Protein AF-A0A6B2XMB5-F1 (afdb_monomer_lite)

Structure (mmCIF, N/CA/C/O backbone):
data_AF-A0A6B2XMB5-F1
#
_entry.id   AF-A0A6B2XMB5-F1
#
loop_
_atom_site.group_PDB
_atom_site.id
_atom_site.type_symbol
_atom_site.label_atom_id
_atom_site.label_alt_id
_atom_site.label_comp_id
_atom_site.label_asym_id
_atom_site.label_entity_id
_atom_site.label_seq_id
_atom_site.pdbx_PDB_ins_code
_atom_site.Cartn_x
_atom_site.Cartn_y
_atom_site.Cartn_z
_atom_site.occupancy
_atom_site.B_iso_or_equiv
_atom_site.auth_seq_id
_atom_site.auth_comp_id
_atom_site.auth_asym_id
_atom_site.auth_atom_id
_atom_site.pdbx_PDB_model_num
ATOM 1 N N . PRO A 1 1 ? 11.583 5.722 14.237 1.00 88.06 1 PRO A N 1
ATOM 2 C CA . PRO A 1 1 ? 11.696 6.476 12.956 1.00 88.06 1 PRO A CA 1
ATOM 3 C C . PRO A 1 1 ? 11.207 5.691 11.724 1.00 88.06 1 PRO A C 1
ATOM 5 O O . PRO A 1 1 ? 10.693 6.263 10.773 1.00 88.06 1 PRO A O 1
ATOM 8 N N . GLU A 1 2 ? 11.339 4.371 11.781 1.00 90.00 2 GLU A N 1
ATOM 9 C CA . GLU A 1 2 ? 11.078 3.333 10.782 1.00 90.00 2 GLU A CA 1
ATOM 10 C C . GLU A 1 2 ? 9.599 3.179 10.389 1.00 90.00 2 GLU A C 1
ATOM 12 O O . GLU A 1 2 ? 9.265 2.408 9.496 1.00 90.00 2 GLU A O 1
ATOM 17 N N . ILE A 1 3 ? 8.691 3.895 11.053 1.00 95.81 3 ILE A N 1
ATOM 18 C CA . ILE A 1 3 ? 7.265 3.923 10.699 1.00 95.81 3 ILE A CA 1
ATOM 19 C C . ILE A 1 3 ? 6.915 5.099 9.786 1.00 95.81 3 ILE A C 1
ATOM 21 O O . ILE A 1 3 ? 5.841 5.099 9.190 1.00 95.81 3 ILE A O 1
ATOM 25 N N . LEU A 1 4 ? 7.785 6.111 9.702 1.00 95.75 4 LEU A N 1
ATOM 26 C CA . LEU A 1 4 ? 7.466 7.361 9.026 1.00 95.75 4 LEU A CA 1
ATOM 27 C C . LEU A 1 4 ? 7.422 7.156 7.498 1.00 95.75 4 LEU A C 1
ATOM 29 O O . LEU A 1 4 ? 8.286 6.457 6.949 1.00 95.75 4 LEU A O 1
ATOM 33 N N . PRO A 1 5 ? 6.434 7.746 6.800 1.00 94.31 5 PRO A N 1
ATOM 34 C CA . PRO A 1 5 ? 6.353 7.683 5.346 1.00 94.31 5 PRO A CA 1
ATOM 35 C C . PRO A 1 5 ? 7.492 8.451 4.678 1.00 94.31 5 PRO A C 1
ATOM 37 O O . PRO A 1 5 ? 7.981 9.452 5.216 1.00 94.31 5 PRO A O 1
ATOM 40 N N . GLN A 1 6 ? 7.848 8.019 3.470 1.00 95.12 6 GLN A N 1
ATOM 41 C CA . GLN A 1 6 ? 8.730 8.772 2.582 1.00 95.12 6 GLN A CA 1
ATOM 42 C C . GLN A 1 6 ? 7.980 9.228 1.333 1.00 95.12 6 GLN A C 1
ATOM 44 O O . GLN A 1 6 ? 7.259 8.453 0.700 1.00 95.12 6 GLN A O 1
ATOM 49 N N . THR A 1 7 ? 8.163 10.494 0.972 1.00 94.31 7 THR A N 1
ATOM 50 C CA . THR A 1 7 ? 7.614 11.086 -0.251 1.00 94.31 7 THR A CA 1
ATOM 51 C C . THR A 1 7 ? 8.308 10.505 -1.488 1.00 94.31 7 THR A C 1
ATOM 53 O O . THR A 1 7 ? 9.382 9.905 -1.422 1.00 94.31 7 THR A O 1
ATOM 56 N N . ARG A 1 8 ? 7.740 10.772 -2.668 1.00 93.62 8 ARG A N 1
ATOM 57 C CA . ARG A 1 8 ? 8.323 10.381 -3.963 1.00 93.62 8 ARG A CA 1
ATOM 58 C C . ARG A 1 8 ? 9.735 10.924 -4.207 1.00 93.62 8 ARG A C 1
ATOM 60 O O . ARG A 1 8 ? 10.485 10.335 -4.982 1.00 93.62 8 ARG A O 1
ATOM 67 N N . THR A 1 9 ? 10.065 12.051 -3.587 1.00 93.25 9 THR A N 1
ATOM 68 C CA . THR A 1 9 ? 11.353 12.751 -3.682 1.00 93.25 9 THR A CA 1
ATOM 69 C C . THR A 1 9 ? 12.323 12.376 -2.558 1.00 93.25 9 THR A C 1
ATOM 71 O O . THR A 1 9 ? 13.480 12.782 -2.601 1.00 93.25 9 THR A O 1
ATOM 74 N N . GLY A 1 10 ? 11.903 11.518 -1.622 1.00 91.69 10 GLY A N 1
ATOM 75 C CA . GLY A 1 10 ? 12.760 10.932 -0.589 1.00 91.69 10 GLY A CA 1
ATOM 76 C C . GLY A 1 10 ? 12.747 11.672 0.748 1.00 91.69 10 GLY A C 1
ATOM 77 O O . GLY A 1 10 ? 13.447 11.260 1.673 1.00 91.69 10 GLY A O 1
ATOM 78 N N . GLU A 1 11 ? 11.954 12.734 0.899 1.00 94.75 11 GLU A N 1
ATOM 79 C CA . GLU A 1 11 ? 11.779 13.382 2.195 1.00 94.75 11 GLU A CA 1
ATOM 80 C C . GLU A 1 11 ? 10.977 12.493 3.150 1.00 94.75 11 GLU A C 1
ATOM 82 O O . GLU A 1 11 ? 10.007 11.833 2.777 1.00 94.75 11 GLU A O 1
ATOM 87 N N . THR A 1 12 ? 11.368 12.510 4.423 1.00 95.25 12 THR A N 1
ATOM 88 C CA . THR A 1 12 ? 10.614 11.854 5.496 1.00 95.25 12 THR A CA 1
ATOM 89 C C . THR A 1 12 ? 9.522 12.785 6.009 1.00 95.25 12 THR A C 1
ATOM 91 O O . THR A 1 12 ? 9.790 13.947 6.323 1.00 95.25 12 THR A O 1
ATOM 94 N N . LEU A 1 13 ? 8.299 12.269 6.142 1.00 94.88 13 LEU A N 1
ATOM 95 C CA . LEU A 1 13 ? 7.194 13.005 6.752 1.00 94.88 13 LEU A CA 1
ATOM 96 C C . LEU A 1 13 ? 7.251 12.872 8.278 1.00 94.88 13 LEU A C 1
ATOM 98 O O . LEU A 1 13 ? 6.959 11.814 8.836 1.00 94.88 13 LEU A O 1
ATOM 102 N N . TRP A 1 14 ? 7.639 13.952 8.954 1.00 95.75 14 TRP A N 1
ATOM 103 C CA . TRP A 1 14 ? 7.834 13.979 10.406 1.00 95.75 14 TRP A CA 1
ATOM 104 C C . TRP A 1 14 ? 6.540 14.241 11.195 1.00 95.75 14 TRP A C 1
ATOM 106 O O . TRP A 1 14 ? 5.598 14.836 10.660 1.00 95.75 14 TRP A O 1
ATOM 116 N N . PRO A 1 15 ? 6.478 13.823 12.478 1.00 95.56 15 PRO A N 1
ATOM 117 C CA . PRO A 1 15 ? 5.362 14.140 13.369 1.00 95.56 15 PRO A CA 1
ATOM 118 C C . PRO A 1 15 ? 5.101 15.650 13.467 1.00 95.56 15 PRO A C 1
ATOM 120 O O . PRO A 1 15 ? 6.034 16.447 13.494 1.00 95.56 15 PRO A O 1
ATOM 123 N N . GLY A 1 16 ? 3.825 16.033 13.552 1.00 95.19 16 GLY A N 1
ATOM 124 C CA . GLY A 1 16 ? 3.385 17.438 13.575 1.00 95.19 16 GLY A CA 1
ATOM 125 C C . GLY A 1 16 ? 1.945 17.656 13.092 1.00 95.19 16 GLY A C 1
ATOM 126 O O . GLY A 1 16 ? 1.384 18.729 13.278 1.00 95.19 16 GLY A O 1
ATOM 127 N N . ALA A 1 17 ? 1.330 16.628 12.502 1.00 94.88 17 ALA A N 1
ATOM 128 C CA . ALA A 1 17 ? -0.079 16.591 12.102 1.00 94.88 17 ALA A CA 1
ATOM 129 C C . ALA A 1 17 ? -0.674 15.197 12.411 1.00 94.88 17 ALA A C 1
ATOM 131 O O . ALA A 1 17 ? -0.475 14.682 13.506 1.00 94.88 17 ALA A O 1
ATOM 132 N N . ARG A 1 18 ? -1.307 14.529 11.433 1.00 96.06 18 ARG A N 1
ATOM 133 C CA . ARG A 1 18 ? -1.822 13.150 11.552 1.00 96.06 18 ARG A CA 1
ATOM 134 C C . ARG A 1 18 ? -1.380 12.244 10.396 1.00 96.06 18 ARG A C 1
ATOM 136 O O . ARG A 1 18 ? -0.963 12.737 9.355 1.00 96.06 18 ARG A O 1
ATOM 143 N N . GLN A 1 19 ? -1.551 10.931 10.580 1.00 94.69 19 GLN A N 1
ATOM 144 C CA . GLN A 1 19 ? -1.278 9.881 9.583 1.00 94.69 19 GLN A CA 1
ATOM 145 C C . GLN A 1 19 ? 0.190 9.767 9.121 1.00 94.69 19 GLN A C 1
ATOM 147 O O . GLN A 1 19 ? 0.464 9.300 8.021 1.00 94.69 19 GLN A O 1
ATOM 152 N N . GLN A 1 20 ? 1.155 10.112 9.978 1.00 94.31 20 GLN A N 1
ATOM 153 C CA . GLN A 1 20 ? 2.586 9.880 9.733 1.00 94.31 20 GLN A CA 1
ATOM 154 C C . GLN A 1 20 ? 2.980 8.418 9.985 1.00 94.31 20 GLN A C 1
ATOM 156 O O . GLN A 1 20 ? 3.817 8.119 10.836 1.00 94.31 20 GLN A O 1
ATOM 161 N N . TRP A 1 21 ? 2.360 7.491 9.261 1.00 95.25 21 TRP A N 1
ATOM 162 C CA . TRP A 1 21 ? 2.707 6.075 9.295 1.00 95.25 21 TRP A CA 1
ATOM 163 C C . TRP A 1 21 ? 2.524 5.442 7.919 1.00 95.25 21 TRP A C 1
ATOM 165 O O . TRP A 1 21 ? 1.596 5.796 7.191 1.00 95.25 21 TRP A O 1
ATOM 175 N N . ARG A 1 22 ? 3.393 4.492 7.566 1.00 92.88 22 ARG A N 1
ATOM 176 C CA . ARG A 1 22 ? 3.297 3.734 6.310 1.00 92.88 22 ARG A CA 1
ATOM 177 C C . ARG A 1 22 ? 2.644 2.356 6.523 1.00 92.88 22 ARG A C 1
ATOM 179 O O . ARG A 1 22 ? 3.046 1.642 7.445 1.00 92.88 22 ARG A O 1
ATOM 186 N N . PRO A 1 23 ? 1.664 1.942 5.693 1.00 90.62 23 PRO A N 1
ATOM 187 C CA . PRO A 1 23 ? 0.949 0.665 5.851 1.00 90.62 23 PRO A CA 1
ATOM 188 C C . PRO A 1 23 ? 1.822 -0.575 5.629 1.00 90.62 23 PRO A C 1
ATOM 190 O O . PRO A 1 23 ? 1.480 -1.670 6.074 1.00 90.62 23 PRO A O 1
ATOM 193 N N . THR A 1 24 ? 2.948 -0.393 4.948 1.00 94.12 24 THR A N 1
ATOM 194 C CA . THR A 1 24 ? 3.957 -1.407 4.631 1.00 94.12 24 THR A CA 1
ATOM 195 C C . THR A 1 24 ? 4.982 -1.604 5.748 1.00 94.12 24 THR A C 1
ATOM 197 O O . THR A 1 24 ? 5.729 -2.575 5.691 1.00 94.12 24 THR A O 1
ATOM 200 N N . SER A 1 25 ? 5.021 -0.736 6.772 1.00 96.06 25 SER A N 1
ATOM 201 C CA . SER A 1 25 ? 5.972 -0.877 7.881 1.00 96.06 25 SER A CA 1
ATOM 202 C C . SER A 1 25 ? 5.582 -2.068 8.764 1.00 96.06 25 SER A C 1
ATOM 204 O O . SER A 1 25 ? 4.504 -2.045 9.376 1.00 96.06 25 SER A O 1
ATOM 206 N N . PRO A 1 26 ? 6.448 -3.091 8.900 1.00 94.81 26 PRO A N 1
ATOM 207 C CA . PRO A 1 26 ? 6.175 -4.220 9.784 1.00 94.81 26 PRO A CA 1
ATOM 208 C C . PRO A 1 26 ? 6.103 -3.779 11.252 1.00 94.81 26 PRO A C 1
ATOM 210 O O . PRO A 1 26 ? 5.245 -4.260 11.988 1.00 94.81 26 PRO A O 1
ATOM 213 N N . VAL A 1 27 ? 6.927 -2.800 11.648 1.00 96.81 27 VAL A N 1
ATOM 214 C CA . VAL A 1 27 ? 6.949 -2.233 13.007 1.00 96.81 27 VAL A CA 1
ATOM 215 C C . VAL A 1 27 ? 5.625 -1.543 13.329 1.00 96.81 27 VAL A C 1
ATOM 217 O O . VAL A 1 27 ? 5.027 -1.800 14.375 1.00 96.81 27 VAL A O 1
ATOM 220 N N . PHE A 1 28 ? 5.124 -0.700 12.416 1.00 96.38 28 PHE A N 1
ATOM 221 C CA . PHE A 1 28 ? 3.816 -0.073 12.599 1.00 96.38 28 PHE A CA 1
ATOM 222 C C . PHE A 1 28 ? 2.718 -1.131 12.710 1.00 96.38 28 PHE A C 1
ATOM 224 O O . PHE A 1 28 ? 1.904 -1.071 13.628 1.00 96.38 28 PHE A O 1
ATOM 231 N N . ARG A 1 29 ? 2.706 -2.109 11.796 1.00 96.25 29 ARG A N 1
ATOM 232 C CA . ARG A 1 29 ? 1.671 -3.144 11.751 1.00 96.25 29 ARG A CA 1
ATOM 233 C C . ARG A 1 29 ? 1.629 -3.959 13.041 1.00 96.25 29 ARG A C 1
ATOM 235 O O . ARG A 1 29 ? 0.549 -4.142 13.590 1.00 96.25 29 ARG A O 1
ATOM 242 N N . GLU A 1 30 ? 2.777 -4.401 13.542 1.00 97.44 30 GLU A N 1
ATOM 243 C CA . GLU A 1 30 ? 2.872 -5.148 14.799 1.00 97.44 30 GLU A CA 1
ATOM 244 C C . GLU A 1 30 ? 2.292 -4.345 15.972 1.00 97.44 30 GLU A C 1
ATOM 246 O O . GLU A 1 30 ? 1.428 -4.824 16.707 1.00 97.44 30 GLU A O 1
ATOM 251 N N . HIS A 1 31 ? 2.733 -3.097 16.133 1.00 97.94 31 HIS A N 1
ATOM 252 C CA . HIS A 1 31 ? 2.315 -2.261 17.253 1.00 97.94 31 HIS A CA 1
ATOM 253 C C . HIS A 1 31 ? 0.844 -1.842 17.164 1.00 97.94 31 HIS A C 1
ATOM 255 O O . HIS A 1 31 ? 0.139 -1.859 18.174 1.00 97.94 31 HIS A O 1
ATOM 261 N N . ALA A 1 32 ? 0.370 -1.501 15.965 1.00 97.69 32 ALA A N 1
ATOM 262 C CA . ALA A 1 32 ? -1.016 -1.125 15.733 1.00 97.69 32 ALA A CA 1
ATOM 263 C C . ALA A 1 32 ? -1.965 -2.304 15.980 1.00 97.69 32 ALA A C 1
ATOM 265 O O . ALA A 1 32 ? -2.969 -2.131 16.666 1.00 97.69 32 ALA A O 1
ATOM 266 N N . LEU A 1 33 ? -1.646 -3.503 15.476 1.00 98.31 33 LEU A N 1
ATOM 267 C CA . LEU A 1 33 ? -2.485 -4.686 15.685 1.00 98.31 33 LEU A CA 1
ATOM 268 C C . LEU A 1 33 ? -2.479 -5.142 17.146 1.00 98.31 33 LEU A C 1
ATOM 270 O O . LEU A 1 33 ? -3.542 -5.449 17.673 1.00 98.31 33 LEU A O 1
ATOM 274 N N . ARG A 1 34 ? -1.334 -5.078 17.838 1.00 98.62 34 ARG A N 1
ATOM 275 C CA . ARG A 1 34 ? -1.278 -5.342 19.283 1.00 98.62 34 ARG A CA 1
ATOM 276 C C . ARG A 1 34 ? -2.165 -4.379 20.076 1.00 98.62 34 ARG A C 1
ATOM 278 O O . ARG A 1 34 ? -2.817 -4.789 21.028 1.00 98.62 34 ARG A O 1
ATOM 285 N N . LEU A 1 35 ? -2.193 -3.094 19.716 1.00 98.44 35 LEU A N 1
ATOM 286 C CA . LEU A 1 35 ? -3.085 -2.135 20.373 1.00 98.44 35 LEU A CA 1
ATOM 287 C C . LEU A 1 35 ? -4.559 -2.488 20.131 1.00 98.44 35 LEU A C 1
ATOM 289 O O . LEU A 1 35 ? -5.344 -2.470 21.075 1.00 98.44 35 LEU A O 1
ATOM 293 N N . VAL A 1 36 ? -4.922 -2.822 18.889 1.00 98.56 36 VAL A N 1
ATOM 294 C CA . VAL A 1 36 ? -6.285 -3.246 18.531 1.00 98.56 36 VAL A CA 1
ATOM 295 C C . VAL A 1 36 ? -6.698 -4.485 19.325 1.00 98.56 36 VAL A C 1
ATOM 297 O O . VAL A 1 36 ? -7.752 -4.462 19.950 1.00 98.56 36 VAL A O 1
ATOM 300 N N . GLU A 1 37 ? -5.844 -5.506 19.385 1.00 98.69 37 GLU A N 1
ATOM 301 C CA . GLU A 1 37 ? -6.073 -6.729 20.161 1.00 98.69 37 GLU A CA 1
ATOM 302 C C . GLU A 1 37 ? -6.333 -6.418 21.642 1.00 98.69 37 GLU A C 1
ATOM 304 O O . GLU A 1 37 ? -7.343 -6.841 22.196 1.00 98.69 37 GLU A O 1
ATOM 309 N N . ARG A 1 38 ? -5.499 -5.585 22.278 1.00 98.75 38 ARG A N 1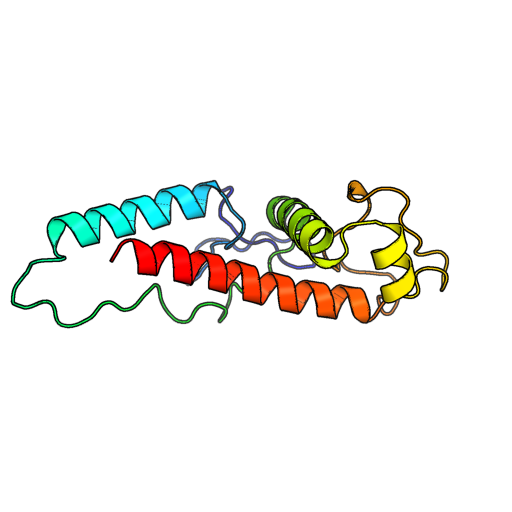
ATOM 310 C CA . ARG A 1 38 ? -5.704 -5.196 23.687 1.00 98.75 38 ARG A CA 1
ATOM 311 C C . ARG A 1 38 ? -6.995 -4.415 23.918 1.00 98.75 38 ARG A C 1
ATOM 313 O O . ARG A 1 38 ? -7.612 -4.554 24.975 1.00 98.75 38 ARG A O 1
ATOM 320 N N . MET A 1 39 ? -7.408 -3.579 22.965 1.00 98.56 39 MET A N 1
ATOM 321 C CA . MET A 1 39 ? -8.694 -2.882 23.046 1.00 98.56 39 MET A CA 1
ATOM 322 C C . MET A 1 39 ? -9.867 -3.857 22.904 1.00 98.56 39 MET A C 1
ATOM 324 O O . MET A 1 39 ? -10.817 -3.760 23.682 1.00 98.56 39 MET A O 1
ATOM 328 N N . ALA A 1 40 ? -9.779 -4.806 21.970 1.00 98.50 40 ALA A N 1
ATOM 329 C CA . ALA A 1 40 ? -10.788 -5.837 21.759 1.00 98.50 40 ALA A CA 1
ATOM 330 C C . ALA A 1 40 ? -10.939 -6.743 22.990 1.00 98.50 40 ALA A C 1
ATOM 332 O O . ALA A 1 40 ? -12.045 -6.903 23.496 1.00 98.50 40 ALA A O 1
ATOM 333 N N . GLU A 1 41 ? -9.832 -7.245 23.548 1.00 98.56 41 GLU A N 1
ATOM 334 C CA . GLU A 1 41 ? -9.830 -8.065 24.769 1.00 98.56 41 GLU A CA 1
ATOM 335 C C . GLU A 1 41 ? -10.507 -7.349 25.945 1.00 98.56 41 GLU A C 1
ATOM 337 O O . GLU A 1 41 ? -11.277 -7.944 26.699 1.00 98.56 41 GLU A O 1
ATOM 342 N N . ARG A 1 42 ? -10.215 -6.055 26.115 1.00 98.50 42 ARG A N 1
ATOM 343 C CA . ARG A 1 42 ? -10.696 -5.278 27.259 1.00 98.50 42 ARG A CA 1
ATOM 344 C C . ARG A 1 42 ? -12.155 -4.853 27.126 1.00 98.50 42 ARG A C 1
ATOM 346 O O . ARG A 1 42 ? -12.865 -4.831 28.131 1.00 98.50 42 ARG A O 1
ATOM 353 N N . TYR A 1 43 ? -12.577 -4.446 25.932 1.00 98.50 43 TYR A N 1
ATOM 354 C CA . TYR A 1 43 ? -13.858 -3.764 25.729 1.00 98.50 43 TYR A CA 1
ATOM 355 C C . TYR A 1 43 ? -14.842 -4.528 24.843 1.00 98.50 43 TYR A C 1
ATOM 357 O O . TYR A 1 43 ? -16.014 -4.166 24.833 1.00 98.50 43 TYR A O 1
ATOM 365 N N . GLY A 1 44 ? -14.419 -5.585 24.145 1.00 98.00 44 GLY A N 1
ATOM 366 C CA . GLY A 1 44 ? -15.220 -6.278 23.127 1.00 98.00 44 GLY A CA 1
ATOM 367 C C . GLY A 1 44 ? -16.552 -6.842 23.628 1.00 98.00 44 GLY A C 1
ATOM 368 O O . GLY A 1 44 ? -17.520 -6.866 22.880 1.00 98.00 44 GLY A O 1
ATOM 369 N N . ASN A 1 45 ? -16.641 -7.207 24.911 1.00 97.88 45 ASN A N 1
ATOM 370 C CA . ASN A 1 45 ? -17.877 -7.698 25.541 1.00 97.88 45 ASN A CA 1
ATOM 371 C C . ASN A 1 45 ? -18.595 -6.638 26.402 1.00 97.88 45 ASN A C 1
ATOM 373 O O . ASN A 1 45 ? -19.488 -6.973 27.182 1.00 97.88 45 ASN A O 1
ATOM 377 N N . HIS A 1 46 ? -18.189 -5.367 26.339 1.00 98.38 46 HIS A N 1
ATOM 378 C CA . HIS A 1 46 ? -18.776 -4.322 27.174 1.00 98.38 46 HIS A CA 1
ATOM 379 C C . HIS A 1 46 ? -20.190 -3.957 26.674 1.00 98.38 46 HIS A C 1
ATOM 381 O O . HIS A 1 46 ? -20.335 -3.585 25.513 1.00 98.38 46 HIS A O 1
ATOM 387 N N . PRO A 1 47 ? -21.236 -3.953 27.525 1.00 98.25 47 PRO A N 1
ATOM 388 C CA . PRO A 1 47 ? -22.628 -3.792 27.078 1.00 98.25 47 PRO A CA 1
ATOM 389 C C . PRO A 1 47 ? -22.942 -2.427 26.442 1.00 98.25 47 PRO A C 1
ATOM 391 O O . PRO A 1 47 ? -23.934 -2.290 25.737 1.00 98.25 47 PRO A O 1
ATOM 394 N N . ALA A 1 48 ? -22.111 -1.410 26.694 1.00 98.50 48 ALA A N 1
ATOM 395 C CA . ALA A 1 48 ? -22.246 -0.086 26.075 1.00 98.50 48 ALA A CA 1
ATOM 396 C C . ALA A 1 48 ? -21.538 0.052 24.710 1.00 98.50 48 ALA A C 1
ATOM 398 O O . ALA A 1 48 ? -21.659 1.094 24.068 1.00 98.50 48 ALA A O 1
ATOM 399 N N . LEU A 1 49 ? -20.758 -0.944 24.282 1.00 98.31 49 LEU A N 1
ATOM 400 C CA . LEU A 1 49 ? -20.043 -0.900 23.011 1.00 98.31 49 LEU A CA 1
ATOM 401 C C . LEU A 1 49 ? -20.982 -1.311 21.870 1.00 98.31 49 LEU A C 1
ATOM 403 O O . LEU A 1 49 ? -21.497 -2.423 21.858 1.00 98.31 49 LEU A O 1
ATOM 407 N N . VAL A 1 50 ? -21.187 -0.413 20.904 1.00 98.19 50 VAL A N 1
ATOM 408 C CA . VAL A 1 50 ? -22.125 -0.631 19.783 1.00 98.19 50 VAL A CA 1
ATOM 409 C C . VAL A 1 50 ? -21.441 -0.816 18.432 1.00 98.19 50 VAL A C 1
ATOM 411 O O . VAL A 1 50 ? -22.013 -1.428 17.535 1.00 98.19 50 VAL A O 1
ATOM 414 N N . ALA A 1 51 ? -20.236 -0.270 18.261 1.00 97.81 51 ALA A N 1
ATOM 415 C CA . ALA A 1 51 ? -19.486 -0.347 17.017 1.00 97.81 51 ALA A CA 1
ATOM 416 C C . ALA A 1 51 ? -18.010 -0.018 17.244 1.00 97.81 51 ALA A C 1
ATOM 418 O O . ALA A 1 51 ? -17.659 0.742 18.149 1.00 97.81 51 ALA A O 1
ATOM 419 N N . TRP A 1 52 ? -17.173 -0.519 16.340 1.00 98.19 52 TRP A N 1
ATOM 420 C CA . TRP A 1 52 ? -15.791 -0.094 16.189 1.00 98.19 52 TRP A CA 1
ATOM 421 C C . TRP A 1 52 ? -15.610 0.664 14.878 1.00 98.19 52 TRP A C 1
ATOM 423 O O . TRP A 1 52 ? -16.129 0.267 13.836 1.00 98.19 52 TRP A O 1
ATOM 433 N N . HIS A 1 53 ? -14.814 1.726 14.920 1.00 97.62 53 HIS A N 1
ATOM 434 C CA . HIS A 1 53 ? -14.315 2.401 13.730 1.00 97.62 53 HIS A CA 1
ATOM 435 C C . HIS A 1 53 ? -12.820 2.109 13.606 1.00 97.62 53 HIS A C 1
ATOM 437 O O . HIS A 1 53 ? -12.042 2.401 14.515 1.00 97.62 53 HIS A O 1
ATOM 443 N N . VAL A 1 54 ? -12.419 1.478 12.501 1.00 96.19 54 VAL A N 1
ATOM 444 C CA . VAL A 1 54 ? -11.025 1.082 12.293 1.00 96.19 54 VAL A CA 1
ATOM 445 C C . VAL A 1 54 ? -10.228 2.261 11.755 1.00 96.19 54 VAL A C 1
ATOM 447 O O . VAL A 1 54 ? -10.450 2.711 10.631 1.00 96.19 54 VAL A O 1
ATOM 450 N N . SER A 1 55 ? -9.231 2.692 12.530 1.00 94.81 55 SER A N 1
ATOM 451 C CA . SER A 1 55 ? -8.396 3.852 12.204 1.00 94.81 55 SER A CA 1
ATOM 452 C C . SER A 1 55 ? -9.245 5.123 12.012 1.00 94.81 55 SER A C 1
ATOM 454 O O . SER A 1 55 ? -10.276 5.294 12.655 1.00 94.81 55 SER A O 1
ATOM 456 N N . ASN A 1 56 ? -8.782 6.046 11.171 1.00 96.94 56 ASN A N 1
ATOM 457 C CA . ASN A 1 56 ? -9.527 7.224 10.749 1.00 96.94 56 ASN A CA 1
ATOM 458 C C . ASN A 1 56 ? -9.073 7.631 9.342 1.00 96.94 56 ASN A C 1
ATOM 460 O O . ASN A 1 56 ? -7.903 7.977 9.169 1.00 96.94 56 ASN A O 1
ATOM 464 N N . GLU A 1 57 ? -9.990 7.637 8.370 1.00 96.44 57 GLU A N 1
ATOM 465 C CA . GLU A 1 57 ? -9.768 8.138 6.998 1.00 96.44 57 GLU A CA 1
ATOM 466 C C . GLU A 1 57 ? -8.531 7.534 6.303 1.00 96.44 57 GLU A C 1
ATOM 468 O O . GLU A 1 57 ? -7.656 8.254 5.815 1.00 96.44 57 GLU A O 1
ATOM 473 N N . LEU A 1 58 ? -8.429 6.199 6.281 1.00 95.25 58 LEU A N 1
ATOM 474 C CA . LEU A 1 58 ? -7.320 5.492 5.629 1.00 95.25 58 LEU A CA 1
ATOM 475 C C . LEU A 1 58 ? -7.101 5.984 4.190 1.00 95.25 58 LEU A C 1
ATOM 477 O O . LEU A 1 58 ? -8.031 6.002 3.386 1.00 95.25 58 LEU A O 1
ATOM 481 N N . GLY A 1 59 ? -5.860 6.353 3.869 1.00 94.06 59 GLY A N 1
ATOM 482 C CA . GLY A 1 59 ? -5.475 6.857 2.553 1.00 94.06 59 GLY A CA 1
ATOM 483 C C . GLY A 1 59 ? -5.607 8.370 2.370 1.00 94.06 59 GLY A C 1
ATOM 484 O O . GLY A 1 59 ? -5.249 8.858 1.304 1.00 94.06 59 GLY A O 1
ATOM 485 N N . CYS A 1 60 ? -6.059 9.130 3.377 1.00 94.38 60 CYS A N 1
ATOM 486 C CA . CYS A 1 60 ? -6.179 10.590 3.267 1.00 94.38 60 CYS A CA 1
ATOM 487 C C . CYS A 1 60 ? -4.815 11.277 3.047 1.00 94.38 60 CYS A C 1
ATOM 489 O O . CYS A 1 60 ? -4.666 12.085 2.132 1.00 94.38 60 CYS A O 1
ATOM 491 N N . HIS A 1 61 ? -3.804 10.932 3.850 1.00 92.88 61 HIS A N 1
ATOM 492 C CA . HIS A 1 61 ? -2.451 11.502 3.768 1.00 92.88 61 HIS A CA 1
ATOM 493 C C . HIS A 1 61 ? -1.339 10.437 3.781 1.00 92.88 61 HIS A C 1
ATOM 495 O O . HIS A 1 61 ? -0.163 10.781 3.850 1.00 92.88 61 HIS A O 1
ATOM 501 N N . ASN A 1 62 ? -1.699 9.150 3.738 1.00 92.31 62 ASN A N 1
ATOM 502 C CA . ASN A 1 62 ? -0.770 8.024 3.884 1.00 92.31 62 ASN A CA 1
ATOM 503 C C . ASN A 1 62 ? -0.972 6.909 2.844 1.00 92.31 62 ASN A C 1
ATOM 505 O O . ASN A 1 62 ? -0.631 5.753 3.097 1.00 92.31 62 ASN A O 1
ATOM 509 N N . VAL A 1 63 ? -1.575 7.243 1.699 1.00 93.31 63 VAL A N 1
ATOM 510 C CA . VAL A 1 63 ? -1.741 6.299 0.585 1.00 93.31 63 VAL A CA 1
ATOM 511 C C . VAL A 1 63 ? -0.413 5.988 -0.095 1.00 93.31 63 VAL A C 1
ATOM 513 O O . VAL A 1 63 ? -0.132 4.826 -0.371 1.00 93.31 63 VAL A O 1
ATOM 516 N N . ASP A 1 64 ? 0.421 7.000 -0.319 1.00 87.94 64 ASP A N 1
ATOM 517 C CA . ASP A 1 64 ? 1.675 6.834 -1.040 1.00 87.94 64 ASP A CA 1
ATOM 518 C C . ASP A 1 64 ? 2.861 6.762 -0.075 1.00 87.94 64 ASP A C 1
ATOM 520 O O . ASP A 1 64 ? 3.064 7.650 0.755 1.00 87.94 64 ASP A O 1
ATOM 524 N N . ASP A 1 65 ? 3.670 5.715 -0.224 1.00 93.12 65 ASP A N 1
ATOM 525 C CA . ASP A 1 65 ? 4.930 5.531 0.493 1.00 93.12 65 ASP A CA 1
ATOM 526 C C . ASP A 1 65 ? 6.008 5.019 -0.464 1.00 93.12 65 ASP A C 1
ATOM 528 O O . ASP A 1 65 ? 5.852 3.972 -1.083 1.00 93.12 65 ASP A O 1
ATOM 532 N N . PHE A 1 66 ? 7.118 5.745 -0.577 1.00 95.69 66 PHE A N 1
ATOM 533 C CA . PHE A 1 66 ? 8.215 5.420 -1.498 1.00 95.69 66 PHE A CA 1
ATOM 534 C C . PHE A 1 66 ? 9.445 4.830 -0.792 1.00 95.69 66 PHE A C 1
ATOM 536 O O . PHE A 1 66 ? 10.522 4.732 -1.398 1.00 95.69 66 PHE A O 1
ATOM 543 N N . SER A 1 67 ? 9.268 4.427 0.470 1.00 94.50 67 SER A N 1
ATOM 544 C CA . SER A 1 67 ? 10.291 3.784 1.289 1.00 94.50 67 SER A CA 1
ATOM 545 C C . SER A 1 67 ? 10.739 2.421 0.749 1.00 94.50 67 SER A C 1
ATOM 547 O O . SER A 1 67 ? 10.108 1.816 -0.125 1.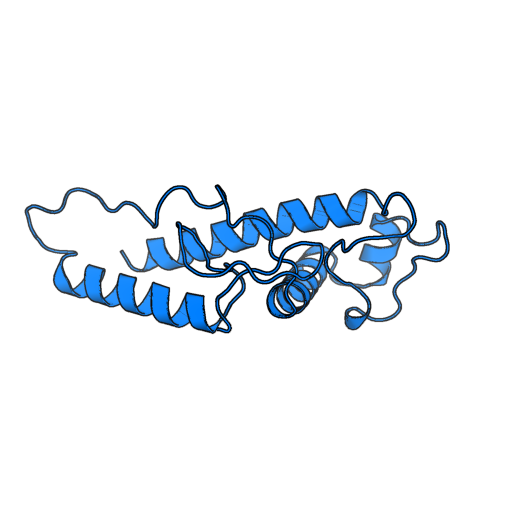00 94.50 67 SER A O 1
ATOM 549 N N . ASP A 1 68 ? 11.829 1.900 1.308 1.00 94.12 68 ASP A N 1
ATOM 550 C CA . ASP A 1 68 ? 12.332 0.571 0.956 1.00 94.12 68 ASP A CA 1
ATOM 551 C C . ASP A 1 68 ? 11.398 -0.563 1.427 1.00 94.12 68 ASP A C 1
ATOM 553 O O . ASP A 1 68 ? 11.323 -1.601 0.763 1.00 94.12 68 ASP A O 1
ATOM 557 N N . ASP A 1 69 ? 10.604 -0.346 2.487 1.00 94.88 69 ASP A N 1
ATOM 558 C CA . ASP A 1 69 ? 9.541 -1.277 2.900 1.00 94.88 69 ASP A CA 1
ATOM 559 C C . ASP A 1 69 ? 8.464 -1.373 1.814 1.00 94.88 69 ASP A C 1
ATOM 561 O O . ASP A 1 69 ? 8.047 -2.470 1.434 1.00 94.88 69 ASP A O 1
ATOM 565 N N . ALA A 1 70 ? 8.042 -0.230 1.258 1.00 96.12 70 ALA A N 1
ATOM 566 C CA . ALA A 1 70 ? 7.118 -0.215 0.131 1.00 96.12 70 ALA A CA 1
ATOM 567 C C . ALA A 1 70 ? 7.729 -0.848 -1.120 1.00 96.12 70 ALA A C 1
ATOM 569 O O . ALA A 1 70 ? 7.036 -1.586 -1.813 1.00 96.12 70 ALA A O 1
ATOM 570 N N . ALA A 1 71 ? 9.020 -0.643 -1.394 1.00 97.19 71 ALA A N 1
ATOM 571 C CA . ALA A 1 71 ? 9.696 -1.311 -2.504 1.00 97.19 71 ALA A CA 1
ATOM 572 C C . ALA A 1 71 ? 9.705 -2.842 -2.341 1.00 97.19 71 ALA A C 1
ATOM 574 O O . ALA A 1 71 ? 9.441 -3.579 -3.292 1.00 97.19 71 ALA A O 1
ATOM 575 N N . ALA A 1 72 ? 9.993 -3.351 -1.140 1.00 97.38 72 ALA A N 1
ATOM 576 C CA . ALA A 1 72 ? 9.923 -4.779 -0.841 1.00 97.38 72 ALA A CA 1
ATOM 577 C C . ALA A 1 72 ? 8.494 -5.326 -0.985 1.00 97.38 72 ALA A C 1
ATOM 579 O O . ALA A 1 72 ? 8.281 -6.279 -1.735 1.00 97.38 72 ALA A O 1
ATOM 580 N N . ALA A 1 73 ? 7.512 -4.688 -0.347 1.00 97.44 73 ALA A N 1
ATOM 581 C CA . ALA A 1 73 ? 6.116 -5.115 -0.395 1.00 97.44 73 ALA A CA 1
ATOM 582 C C . ALA A 1 73 ? 5.517 -5.032 -1.810 1.00 97.44 73 ALA A C 1
ATOM 584 O O . ALA A 1 73 ? 4.769 -5.922 -2.215 1.00 97.44 73 ALA A O 1
ATOM 585 N N . PHE A 1 74 ? 5.885 -4.016 -2.594 1.00 98.38 74 PHE A N 1
ATOM 586 C CA . PHE A 1 74 ? 5.444 -3.876 -3.979 1.00 98.38 74 PHE A CA 1
ATOM 587 C C . PHE A 1 74 ? 5.984 -5.007 -4.854 1.00 98.38 74 PHE A C 1
ATOM 589 O O . PHE A 1 74 ? 5.233 -5.585 -5.635 1.00 98.38 74 PHE A O 1
ATOM 596 N N . ARG A 1 75 ? 7.255 -5.396 -4.683 1.00 98.62 75 ARG A N 1
ATOM 597 C CA . ARG A 1 75 ? 7.834 -6.552 -5.389 1.00 98.62 75 ARG A CA 1
ATOM 598 C C . ARG A 1 75 ? 7.101 -7.849 -5.049 1.00 98.62 75 ARG A C 1
ATOM 600 O O . ARG A 1 75 ? 6.832 -8.627 -5.960 1.00 98.62 75 ARG A O 1
ATOM 607 N N . THR A 1 76 ? 6.728 -8.064 -3.787 1.00 98.38 76 THR A N 1
ATOM 608 C CA . THR A 1 76 ? 5.887 -9.209 -3.392 1.00 98.38 76 THR A CA 1
ATOM 609 C C . THR A 1 76 ? 4.522 -9.156 -4.076 1.00 98.38 76 THR A C 1
ATOM 611 O O . THR A 1 76 ? 4.142 -10.110 -4.745 1.00 98.38 76 THR A O 1
ATOM 614 N N . TRP A 1 77 ? 3.832 -8.013 -4.023 1.00 98.56 77 TRP A N 1
ATOM 615 C CA . TRP A 1 77 ? 2.525 -7.840 -4.670 1.00 98.56 77 TRP A CA 1
ATOM 616 C C . TRP A 1 77 ? 2.581 -8.079 -6.188 1.00 98.56 77 TRP A C 1
ATOM 618 O O . TRP A 1 77 ? 1.678 -8.679 -6.772 1.00 98.56 77 TRP A O 1
ATOM 628 N N . LEU A 1 78 ? 3.658 -7.645 -6.850 1.00 98.75 78 LEU A N 1
ATOM 629 C CA . LEU A 1 78 ? 3.870 -7.890 -8.275 1.00 98.75 78 LEU A CA 1
ATOM 630 C C . LEU A 1 78 ? 4.145 -9.366 -8.580 1.00 98.75 78 LEU A C 1
ATOM 632 O O . LEU A 1 78 ? 3.629 -9.870 -9.578 1.00 98.75 78 LEU A O 1
ATOM 636 N N . ARG A 1 79 ? 4.920 -10.061 -7.736 1.00 98.56 79 ARG A N 1
ATOM 637 C CA . ARG A 1 79 ? 5.142 -11.512 -7.850 1.00 98.56 79 ARG A CA 1
ATOM 638 C C . ARG A 1 79 ? 3.826 -12.270 -7.715 1.00 98.56 79 ARG A C 1
ATOM 640 O O . ARG A 1 79 ? 3.548 -13.121 -8.551 1.00 98.56 79 ARG A O 1
ATOM 647 N N . ASP A 1 80 ? 2.986 -11.903 -6.752 1.00 98.38 80 ASP A N 1
ATOM 648 C CA . ASP A 1 80 ? 1.673 -12.528 -6.568 1.00 98.38 80 ASP A CA 1
ATOM 649 C C . ASP A 1 80 ? 0.758 -12.289 -7.777 1.00 98.38 80 ASP A C 1
ATOM 651 O O . ASP A 1 80 ? 0.014 -13.174 -8.196 1.00 98.38 80 ASP A O 1
ATOM 655 N N . ARG A 1 81 ? 0.831 -11.093 -8.374 1.00 98.31 81 ARG A N 1
ATOM 656 C CA . ARG A 1 81 ? -0.020 -10.702 -9.502 1.00 98.31 81 ARG A CA 1
ATOM 657 C C . ARG A 1 81 ? 0.402 -11.297 -10.844 1.00 98.31 81 ARG A C 1
ATOM 659 O O . ARG A 1 81 ? -0.464 -11.695 -11.618 1.00 98.31 81 ARG A O 1
ATOM 666 N N . TYR A 1 82 ? 1.690 -11.242 -11.167 1.00 98.56 82 TYR A N 1
ATOM 667 C CA . TYR A 1 82 ? 2.207 -11.599 -12.494 1.00 98.56 82 TYR A CA 1
ATOM 668 C C . TYR A 1 82 ? 2.905 -12.956 -12.513 1.00 98.56 82 TYR A C 1
ATOM 670 O O . TYR A 1 82 ? 3.118 -13.502 -13.591 1.00 98.56 82 TYR A O 1
ATOM 678 N N . THR A 1 83 ? 3.255 -13.503 -11.345 1.00 98.31 83 THR A N 1
ATOM 679 C CA . THR A 1 83 ? 3.946 -14.788 -11.151 1.00 98.31 83 THR A CA 1
ATOM 680 C C . THR A 1 83 ? 5.390 -14.811 -11.667 1.00 98.31 83 THR A C 1
ATOM 682 O O . THR A 1 83 ? 6.293 -15.227 -10.943 1.00 98.31 83 THR A O 1
ATOM 685 N N . THR A 1 84 ? 5.652 -14.321 -12.880 1.00 98.62 84 THR A N 1
ATOM 686 C CA . THR A 1 84 ? 6.977 -14.292 -13.512 1.00 98.62 84 THR A CA 1
ATOM 687 C C . THR A 1 84 ? 7.347 -12.890 -13.998 1.00 98.62 84 THR A C 1
ATOM 689 O O . THR A 1 84 ? 6.486 -12.054 -14.282 1.00 98.62 84 THR A O 1
ATOM 692 N N . LEU A 1 85 ? 8.655 -12.627 -14.114 1.00 98.19 85 LEU A N 1
ATOM 693 C CA . LEU A 1 85 ? 9.146 -11.372 -14.691 1.00 98.19 85 LEU A CA 1
ATOM 694 C C . LEU A 1 85 ? 8.802 -11.250 -16.170 1.00 98.19 85 LEU A C 1
ATOM 696 O O . LEU A 1 85 ? 8.559 -10.142 -16.631 1.00 98.19 85 LEU A O 1
ATOM 700 N N . ASP A 1 86 ? 8.772 -12.354 -16.916 1.00 98.69 86 ASP A N 1
ATOM 701 C CA . ASP A 1 86 ? 8.393 -12.316 -18.328 1.00 98.69 86 ASP A CA 1
ATOM 702 C C . ASP A 1 86 ? 6.944 -11.859 -18.504 1.00 98.69 86 ASP A C 1
ATOM 704 O O . ASP A 1 86 ? 6.697 -10.965 -19.309 1.00 98.69 86 ASP A O 1
ATOM 708 N N . ALA A 1 87 ? 6.016 -12.369 -17.687 1.00 98.75 87 ALA A N 1
ATOM 709 C CA . ALA A 1 87 ? 4.622 -11.929 -17.708 1.00 98.75 87 ALA A CA 1
ATOM 710 C C . ALA A 1 87 ? 4.472 -10.449 -17.320 1.00 98.75 87 ALA A C 1
ATOM 712 O O . ALA A 1 87 ? 3.680 -9.729 -17.925 1.00 98.75 87 ALA A O 1
ATOM 713 N N . LEU A 1 88 ? 5.250 -9.966 -16.342 1.00 98.69 88 LEU A N 1
ATOM 714 C CA . LEU A 1 88 ? 5.267 -8.543 -15.992 1.00 98.69 88 LEU A CA 1
ATOM 715 C C . LEU A 1 88 ? 5.822 -7.692 -17.138 1.00 98.69 88 LEU A C 1
ATOM 717 O O . LEU A 1 88 ? 5.215 -6.688 -17.501 1.00 98.69 88 LEU A O 1
ATOM 721 N N . ASN A 1 89 ? 6.970 -8.078 -17.698 1.00 98.75 89 ASN A N 1
ATOM 722 C CA . ASN A 1 89 ? 7.628 -7.350 -18.780 1.00 98.75 89 ASN A CA 1
ATOM 723 C C . ASN A 1 89 ? 6.731 -7.242 -20.018 1.00 98.75 89 ASN A C 1
ATOM 725 O O . ASN A 1 89 ? 6.650 -6.167 -20.611 1.00 98.75 89 ASN A O 1
ATOM 729 N N . ASP A 1 90 ? 6.050 -8.332 -20.375 1.00 98.69 90 ASP A N 1
ATOM 730 C CA . ASP A 1 90 ? 5.079 -8.373 -21.468 1.00 98.69 90 ASP A CA 1
ATOM 731 C C . ASP A 1 90 ? 3.877 -7.461 -21.178 1.00 98.69 90 ASP A C 1
ATOM 733 O O . ASP A 1 90 ? 3.608 -6.528 -21.935 1.00 98.69 90 ASP A O 1
ATOM 737 N N . ALA A 1 91 ? 3.239 -7.616 -20.011 1.00 98.56 91 ALA A N 1
ATOM 738 C CA . ALA A 1 91 ? 2.085 -6.807 -19.615 1.00 98.56 91 ALA A CA 1
ATOM 739 C C . ALA A 1 91 ? 2.395 -5.304 -19.514 1.00 98.56 91 ALA A C 1
ATOM 741 O O . ALA A 1 91 ? 1.509 -4.466 -19.688 1.00 98.56 91 ALA A O 1
ATOM 742 N N . TRP A 1 92 ? 3.635 -4.947 -19.180 1.00 98.56 92 TRP A N 1
ATOM 743 C CA . TRP A 1 92 ? 4.078 -3.558 -19.088 1.00 98.56 92 TRP A CA 1
ATOM 744 C C . TRP A 1 92 ? 4.669 -3.037 -20.400 1.00 98.56 92 TRP A C 1
ATOM 746 O O . TRP A 1 92 ? 4.928 -1.842 -20.493 1.00 98.56 92 TRP A O 1
ATOM 756 N N . GLY A 1 93 ? 4.889 -3.877 -21.413 1.00 98.38 93 GLY A N 1
ATOM 757 C CA . GLY A 1 93 ? 5.525 -3.456 -22.662 1.00 98.38 93 GLY A CA 1
ATOM 758 C C . GLY A 1 93 ? 6.942 -2.913 -22.448 1.00 98.38 93 GLY A C 1
ATOM 759 O O . GLY A 1 93 ? 7.338 -1.925 -23.069 1.00 98.38 93 GLY A O 1
ATOM 760 N N . THR A 1 94 ? 7.722 -3.528 -21.554 1.00 98.56 94 THR A N 1
ATOM 761 C CA . THR A 1 94 ? 9.033 -3.002 -21.116 1.00 98.56 94 THR A CA 1
ATOM 762 C C . THR A 1 94 ? 10.121 -3.024 -22.192 1.00 98.56 94 THR A C 1
ATOM 764 O O . THR A 1 94 ? 11.207 -2.484 -21.985 1.00 98.56 94 THR A O 1
ATOM 767 N N . ALA A 1 95 ? 9.841 -3.585 -23.372 1.00 97.94 95 ALA A N 1
ATOM 768 C CA . ALA A 1 95 ? 10.697 -3.436 -24.546 1.00 97.94 95 ALA A CA 1
ATOM 769 C C . ALA A 1 95 ? 10.854 -1.959 -24.960 1.00 97.94 95 ALA A C 1
ATOM 771 O O . ALA A 1 95 ? 11.899 -1.560 -25.475 1.00 97.94 95 ALA A O 1
ATOM 772 N N . PHE A 1 96 ? 9.840 -1.127 -24.702 1.00 97.94 96 PHE A N 1
ATOM 773 C CA . PHE A 1 96 ? 9.891 0.298 -25.000 1.00 97.94 96 PHE A CA 1
ATOM 774 C C . PHE A 1 96 ? 10.884 1.034 -24.087 1.00 97.94 96 PHE A C 1
ATOM 776 O O . PHE A 1 96 ? 10.806 0.954 -22.859 1.00 97.94 96 PHE A O 1
ATOM 783 N N . TRP A 1 97 ? 11.815 1.772 -24.701 1.00 97.31 97 TRP A N 1
ATOM 784 C CA . TRP A 1 97 ? 12.927 2.461 -24.024 1.00 97.31 97 TRP A CA 1
ATOM 785 C C . TRP A 1 97 ? 13.785 1.552 -23.132 1.00 97.31 97 TRP A C 1
ATOM 787 O O . TRP A 1 97 ? 14.347 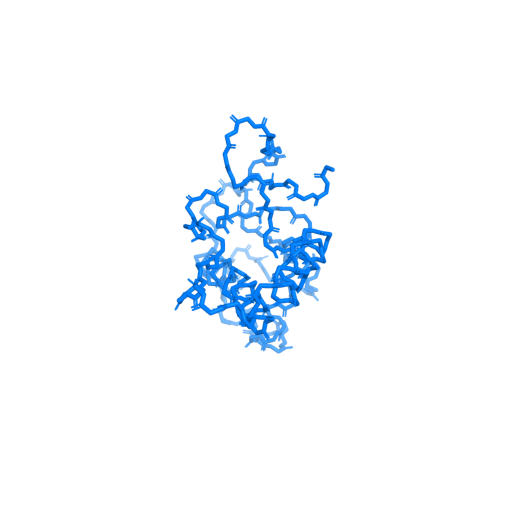2.012 -22.141 1.00 97.31 97 TRP A O 1
ATOM 797 N N . SER A 1 98 ? 13.900 0.267 -23.485 1.00 97.06 98 SER A N 1
ATOM 798 C CA . SER A 1 98 ? 14.772 -0.691 -22.791 1.00 97.06 98 SER A CA 1
ATOM 799 C C . SER A 1 98 ? 14.507 -0.788 -21.283 1.00 97.06 98 SER A C 1
ATOM 801 O O . SER A 1 98 ? 15.430 -0.931 -20.487 1.00 97.06 98 SER A O 1
ATOM 803 N N . GLN A 1 99 ? 13.238 -0.740 -20.878 1.00 97.69 99 GLN A N 1
ATOM 804 C CA . GLN A 1 99 ? 12.812 -0.827 -19.476 1.00 97.69 99 GLN A CA 1
ATOM 805 C C . GLN A 1 99 ? 12.722 -2.273 -18.952 1.00 97.69 99 GLN A C 1
ATOM 807 O O . GLN A 1 99 ? 12.146 -2.508 -17.891 1.00 97.69 99 GLN A O 1
ATOM 812 N N . ARG A 1 100 ? 13.223 -3.264 -19.703 1.00 98.25 100 ARG A N 1
ATOM 813 C CA . ARG A 1 100 ? 13.086 -4.688 -19.370 1.00 98.25 100 ARG A CA 1
ATOM 814 C C . ARG A 1 100 ? 13.794 -5.015 -18.057 1.00 98.25 100 ARG A C 1
ATOM 816 O O . ARG A 1 100 ? 14.990 -4.781 -17.915 1.00 98.25 100 ARG A O 1
ATOM 823 N N . TYR A 1 101 ? 13.059 -5.636 -17.139 1.00 98.44 101 TYR A N 1
ATOM 824 C CA . TYR A 1 101 ? 13.582 -6.117 -15.864 1.00 98.44 101 TYR A CA 1
ATOM 825 C C . TYR A 1 101 ? 14.081 -7.557 -15.994 1.00 98.44 101 TYR A C 1
ATOM 827 O O . TYR A 1 101 ? 13.363 -8.427 -16.489 1.00 98.44 101 TYR A O 1
ATOM 835 N N . SER A 1 102 ? 15.295 -7.820 -15.518 1.00 98.19 102 SER A N 1
ATOM 836 C CA . SER A 1 102 ? 15.894 -9.158 -15.421 1.00 98.19 102 SER A CA 1
ATOM 837 C C . SER A 1 102 ? 15.845 -9.735 -14.004 1.00 98.19 102 SER A C 1
ATOM 839 O O . SER A 1 102 ? 16.075 -10.926 -13.819 1.00 98.19 102 SER A O 1
ATOM 841 N N . ALA A 1 103 ? 15.559 -8.902 -13.003 1.00 98.50 103 ALA A N 1
ATOM 842 C CA . ALA A 1 103 ? 15.389 -9.299 -11.612 1.00 98.50 103 ALA A CA 1
ATOM 843 C C . ALA A 1 103 ? 14.289 -8.451 -10.963 1.00 98.50 103 ALA A C 1
ATOM 845 O O . ALA A 1 103 ? 14.137 -7.271 -11.282 1.00 98.50 103 ALA A O 1
ATOM 846 N N . TRP A 1 104 ? 13.532 -9.026 -10.028 1.00 98.44 104 TRP A N 1
ATOM 847 C CA . TRP A 1 104 ? 12.469 -8.298 -9.323 1.00 98.44 104 TRP A CA 1
ATOM 848 C C . TRP A 1 104 ? 13.031 -7.139 -8.510 1.00 98.44 104 TRP A C 1
ATOM 850 O O . TRP A 1 104 ? 12.371 -6.124 -8.327 1.00 98.44 104 TRP A O 1
ATOM 860 N N . GLU A 1 105 ? 14.267 -7.279 -8.041 1.00 98.12 105 GLU A N 1
ATOM 861 C CA . GLU A 1 105 ? 14.952 -6.315 -7.198 1.00 98.12 105 GLU A CA 1
ATOM 862 C C . GLU A 1 105 ? 15.235 -4.995 -7.925 1.00 98.12 105 GLU A C 1
ATOM 864 O O . GLU A 1 105 ? 15.397 -3.974 -7.263 1.00 98.12 105 GLU A O 1
ATOM 869 N N . GLN A 1 106 ? 15.223 -5.006 -9.263 1.00 97.75 106 GLN A N 1
ATOM 870 C CA . GLN A 1 106 ? 15.351 -3.818 -10.111 1.00 97.75 106 GLN A CA 1
ATOM 871 C C . GLN A 1 106 ? 14.068 -2.974 -10.153 1.00 97.75 106 GLN A C 1
ATOM 873 O O . GLN A 1 106 ? 14.107 -1.819 -10.578 1.00 97.75 106 GLN A O 1
ATOM 878 N N . ILE A 1 107 ? 12.927 -3.534 -9.741 1.00 97.88 107 ILE A N 1
ATOM 879 C CA . ILE A 1 107 ? 11.652 -2.822 -9.736 1.00 97.88 107 ILE A CA 1
ATOM 880 C C . ILE A 1 107 ? 11.557 -1.995 -8.456 1.00 97.88 107 ILE A C 1
ATOM 882 O O . ILE A 1 107 ? 11.525 -2.523 -7.344 1.00 97.88 107 ILE A O 1
ATOM 886 N N . LEU A 1 108 ? 11.474 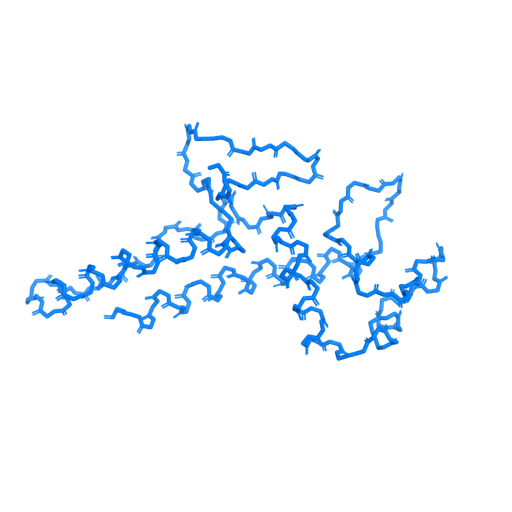-0.681 -8.637 1.00 96.00 108 LEU A N 1
ATOM 887 C CA . LEU A 1 108 ? 11.259 0.294 -7.574 1.00 96.00 108 LEU A CA 1
ATOM 888 C C . LEU A 1 108 ? 9.807 0.807 -7.608 1.00 96.00 108 LEU A C 1
ATOM 890 O O . LEU A 1 108 ? 9.139 0.700 -8.646 1.00 96.00 108 LEU A O 1
ATOM 894 N N . PRO A 1 109 ? 9.316 1.425 -6.517 1.00 96.12 109 PRO A N 1
ATOM 895 C CA . PRO A 1 109 ? 8.193 2.354 -6.596 1.00 96.12 109 PRO A CA 1
ATOM 896 C C . PRO A 1 109 ? 8.432 3.382 -7.718 1.00 96.12 109 PRO A C 1
ATOM 898 O O . PRO A 1 109 ? 9.594 3.671 -8.023 1.00 96.12 109 PRO A O 1
ATOM 901 N N . PRO A 1 110 ? 7.383 3.956 -8.333 1.00 95.19 110 PRO A N 1
ATOM 902 C CA . PRO A 1 110 ? 7.509 4.926 -9.421 1.00 95.19 110 PRO A CA 1
A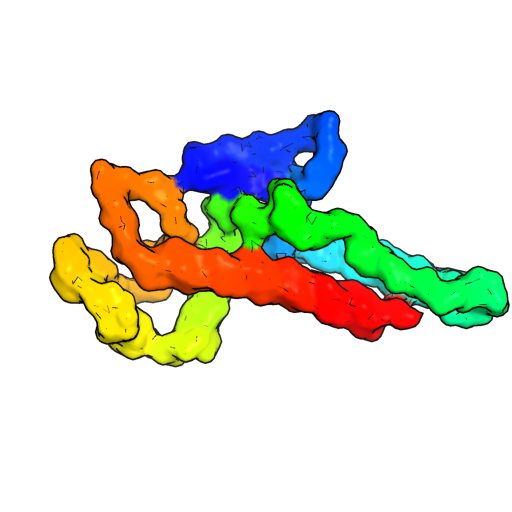TOM 903 C C . PRO A 1 110 ? 8.094 6.259 -8.912 1.00 95.19 110 PRO A C 1
ATOM 905 O O . PRO A 1 110 ? 7.389 7.249 -8.706 1.00 95.19 110 PRO A O 1
ATOM 908 N N . ARG A 1 111 ? 9.409 6.260 -8.675 1.00 92.31 111 ARG A N 1
ATOM 909 C CA . ARG A 1 111 ? 10.215 7.410 -8.259 1.00 92.31 111 ARG A CA 1
ATOM 910 C C . ARG A 1 111 ? 10.331 8.416 -9.407 1.00 92.31 111 ARG A C 1
ATOM 912 O O . ARG A 1 111 ? 9.879 8.179 -10.528 1.00 92.31 111 ARG A O 1
ATOM 919 N N . LEU A 1 112 ? 10.912 9.574 -9.111 1.00 93.06 112 LEU A N 1
ATOM 920 C CA . LEU A 1 112 ? 11.155 10.609 -10.110 1.00 93.06 112 LEU A CA 1
ATOM 921 C C . LEU A 1 112 ? 12.000 10.057 -11.275 1.00 93.06 112 LEU A C 1
ATOM 923 O O . LEU A 1 112 ? 13.097 9.548 -11.062 1.00 93.06 112 LEU A O 1
ATOM 927 N N . ALA A 1 113 ? 11.480 10.175 -12.497 1.00 93.19 113 ALA A N 1
ATOM 928 C CA . ALA A 1 113 ? 12.151 9.787 -13.735 1.00 93.19 113 ALA A CA 1
ATOM 929 C C . ALA A 1 113 ? 12.417 11.025 -14.605 1.00 93.19 113 ALA A C 1
ATOM 931 O O . ALA A 1 113 ? 11.727 12.036 -14.480 1.00 93.19 113 ALA A O 1
ATOM 932 N N . ALA A 1 114 ? 13.400 10.939 -15.508 1.00 94.25 114 ALA A N 1
ATOM 933 C CA . ALA A 1 114 ? 13.773 12.047 -16.397 1.00 94.25 114 ALA A CA 1
ATOM 934 C C . ALA A 1 114 ? 12.657 12.448 -17.386 1.00 94.25 114 ALA A C 1
ATOM 936 O O . ALA A 1 114 ? 12.612 13.584 -17.847 1.00 94.25 114 ALA A O 1
ATOM 937 N N . SER A 1 115 ? 11.757 11.518 -17.712 1.00 94.44 115 SER A N 1
ATOM 938 C CA . SER A 1 115 ? 10.587 11.728 -18.570 1.00 94.44 115 SER A CA 1
ATOM 939 C C . SER A 1 115 ? 9.370 11.007 -17.976 1.00 94.44 115 SER A C 1
ATOM 941 O O . SER A 1 115 ? 9.419 10.512 -16.848 1.00 94.44 115 SER A O 1
ATOM 943 N N . ARG A 1 116 ?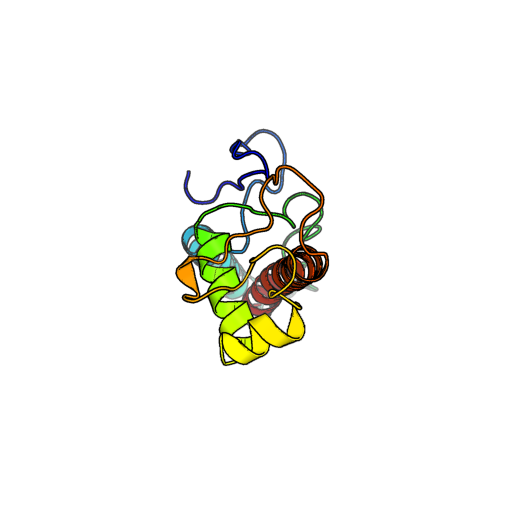 8.254 10.948 -18.713 1.00 93.38 116 ARG A N 1
ATOM 944 C CA . ARG A 1 116 ? 7.045 10.244 -18.269 1.00 93.38 116 ARG A CA 1
ATOM 945 C C . ARG A 1 116 ? 7.359 8.759 -18.022 1.00 93.38 116 ARG A C 1
ATOM 947 O O . ARG A 1 116 ? 7.894 8.115 -18.926 1.00 93.38 116 ARG A O 1
ATOM 954 N N . PRO A 1 117 ? 7.030 8.210 -16.837 1.00 94.75 117 PRO A N 1
ATOM 955 C CA . PRO A 1 117 ? 7.234 6.795 -16.559 1.00 94.75 117 PRO A CA 1
ATOM 956 C C . PRO A 1 117 ? 6.289 5.943 -17.408 1.00 94.75 117 PRO A C 1
ATOM 958 O O . PRO A 1 117 ? 5.262 6.429 -17.894 1.00 94.75 117 PRO A O 1
ATOM 961 N N . ASN A 1 118 ? 6.605 4.656 -17.542 1.00 96.44 118 ASN A N 1
ATOM 962 C CA . ASN A 1 118 ? 5.680 3.688 -18.116 1.00 96.44 118 ASN A CA 1
ATOM 963 C C . ASN A 1 118 ? 4.346 3.733 -17.353 1.00 96.44 118 ASN A C 1
ATOM 965 O O . ASN A 1 118 ? 4.360 3.476 -16.152 1.00 96.44 118 ASN A O 1
ATOM 969 N N . PRO A 1 119 ? 3.202 4.039 -17.994 1.00 97.50 119 PRO A N 1
ATOM 970 C CA . PRO A 1 119 ? 1.936 4.256 -17.294 1.00 97.50 119 PRO A CA 1
ATOM 971 C C . PRO A 1 119 ? 1.441 3.029 -16.516 1.00 97.50 119 PRO A C 1
ATOM 973 O O . PRO A 1 119 ? 0.678 3.180 -15.559 1.00 97.50 119 PRO A O 1
ATOM 976 N N . THR A 1 120 ? 1.877 1.820 -16.880 1.00 98.00 120 THR A N 1
ATOM 977 C CA . THR A 1 120 ? 1.487 0.597 -16.170 1.00 98.00 120 THR A CA 1
ATOM 978 C C . THR A 1 120 ? 2.097 0.517 -14.773 1.00 98.00 120 THR A C 1
ATOM 980 O O . THR A 1 120 ? 1.443 -0.003 -13.868 1.00 98.00 120 THR A O 1
ATOM 983 N N . GLN A 1 121 ? 3.295 1.073 -14.560 1.00 97.31 121 GLN A N 1
ATOM 984 C CA . GLN A 1 121 ? 3.984 1.021 -13.271 1.00 97.31 121 GLN A CA 1
ATOM 985 C C . GLN A 1 121 ? 3.304 1.916 -12.214 1.00 97.31 121 GLN A C 1
ATOM 987 O O . GLN A 1 121 ? 2.958 1.380 -11.161 1.00 97.31 121 GLN A O 1
ATOM 992 N N . PRO A 1 122 ? 3.017 3.219 -12.446 1.00 97.25 122 PRO A N 1
ATOM 993 C CA . PRO A 1 122 ? 2.217 4.023 -11.526 1.00 97.25 122 PRO A CA 1
ATOM 994 C C . PRO A 1 122 ? 0.827 3.442 -11.283 1.00 97.25 122 PRO A C 1
ATOM 996 O O . PRO A 1 122 ? 0.384 3.418 -10.142 1.00 97.25 122 PRO A O 1
ATOM 999 N N . LEU A 1 123 ? 0.160 2.903 -12.311 1.00 98.25 123 LEU A N 1
ATOM 1000 C CA . LEU A 1 123 ? -1.144 2.259 -12.132 1.00 98.25 123 LEU A CA 1
ATOM 1001 C C . LEU A 1 123 ? -1.056 1.026 -11.219 1.00 98.25 123 LEU A C 1
ATOM 1003 O O . LEU A 1 123 ? -1.909 0.829 -10.351 1.00 98.25 123 LEU A O 1
ATOM 1007 N N . ALA A 1 124 ? -0.042 0.180 -11.417 1.00 98.38 124 ALA A N 1
ATOM 1008 C CA . ALA A 1 124 ? 0.216 -0.962 -10.549 1.00 98.38 124 ALA A CA 1
ATOM 1009 C C . ALA A 1 124 ? 0.519 -0.508 -9.117 1.00 98.38 124 ALA A C 1
ATOM 1011 O O . ALA A 1 124 ? -0.000 -1.099 -8.175 1.00 98.38 124 ALA A O 1
ATOM 1012 N N . PHE A 1 125 ? 1.289 0.568 -8.960 1.00 97.94 125 PHE A N 1
ATOM 1013 C CA . PHE A 1 125 ? 1.626 1.123 -7.658 1.00 97.94 125 PHE A CA 1
ATOM 1014 C C . PHE A 1 125 ? 0.404 1.697 -6.930 1.00 97.94 125 PHE A C 1
ATOM 1016 O O . PHE A 1 125 ? 0.189 1.357 -5.777 1.00 97.94 125 PHE A O 1
ATOM 1023 N N . THR A 1 126 ? -0.475 2.450 -7.600 1.00 97.31 126 THR A N 1
ATOM 1024 C CA . THR A 1 126 ? -1.735 2.934 -7.002 1.00 97.31 126 THR A CA 1
ATOM 1025 C C . THR A 1 126 ? -2.632 1.782 -6.538 1.00 97.31 126 THR A C 1
ATOM 1027 O O . THR A 1 126 ? -3.219 1.846 -5.456 1.00 97.31 126 THR A O 1
ATOM 1030 N N . ARG A 1 127 ? -2.729 0.701 -7.329 1.00 98.25 127 ARG A N 1
ATOM 1031 C CA . ARG A 1 127 ? -3.467 -0.516 -6.937 1.00 98.25 127 ARG A CA 1
ATOM 1032 C C . ARG A 1 127 ? -2.845 -1.169 -5.704 1.00 98.25 127 ARG A C 1
ATOM 1034 O O . ARG A 1 127 ? -3.560 -1.463 -4.752 1.00 98.25 127 ARG A O 1
ATOM 1041 N N . PHE A 1 128 ? -1.524 -1.325 -5.705 1.00 98.38 128 PHE A N 1
ATOM 1042 C CA . PHE A 1 128 ? -0.766 -1.840 -4.570 1.00 98.38 128 PHE A CA 1
ATOM 1043 C C . PHE A 1 128 ? -0.968 -0.999 -3.300 1.00 98.38 128 PHE A C 1
ATOM 1045 O O . PHE A 1 128 ? -1.282 -1.561 -2.255 1.00 98.38 128 PHE A O 1
ATOM 1052 N N . SER A 1 129 ? -0.853 0.328 -3.379 1.00 97.62 129 SER A N 1
ATOM 1053 C CA . SER A 1 129 ? -1.037 1.239 -2.243 1.00 97.62 129 SER A CA 1
ATOM 1054 C C . SER A 1 129 ? -2.426 1.100 -1.616 1.00 97.62 129 SER A C 1
ATOM 1056 O O . SER A 1 129 ? -2.570 1.018 -0.393 1.00 97.62 129 SER A O 1
ATOM 1058 N N . SER A 1 130 ? -3.462 1.000 -2.457 1.00 97.50 130 SER A N 1
ATOM 1059 C CA . SER A 1 130 ? -4.831 0.734 -2.009 1.00 97.50 130 SER A CA 1
ATOM 1060 C C . SER A 1 130 ? -4.957 -0.635 -1.330 1.00 97.50 130 SER A C 1
ATOM 1062 O O . SER A 1 130 ? -5.523 -0.737 -0.237 1.00 97.50 130 SER A O 1
ATOM 1064 N N . ASP A 1 131 ? -4.380 -1.681 -1.927 1.00 97.81 131 ASP A N 1
ATOM 1065 C CA . ASP A 1 131 ? -4.393 -3.030 -1.361 1.00 97.81 131 ASP A CA 1
ATOM 1066 C C . ASP A 1 131 ? -3.637 -3.105 -0.027 1.00 97.81 131 ASP A C 1
ATOM 1068 O O . ASP A 1 131 ? -4.115 -3.765 0.894 1.00 97.81 131 ASP A O 1
ATOM 1072 N N . ALA A 1 132 ? -2.514 -2.402 0.129 1.00 97.25 132 ALA A N 1
ATOM 1073 C CA . ALA A 1 132 ? -1.746 -2.366 1.374 1.00 97.25 132 ALA A CA 1
ATOM 1074 C C . ALA A 1 132 ? -2.572 -1.784 2.536 1.00 97.25 132 ALA A C 1
ATOM 1076 O O . ALA A 1 132 ? -2.654 -2.383 3.614 1.00 97.25 132 ALA A O 1
ATOM 1077 N N . LEU A 1 133 ? -3.267 -0.664 2.306 1.00 97.31 133 LEU A N 1
ATOM 1078 C CA . LEU A 1 133 ? -4.194 -0.087 3.288 1.00 97.31 133 LEU A CA 1
ATOM 1079 C C . LEU A 1 133 ? -5.373 -1.024 3.577 1.00 97.31 133 LEU A C 1
ATOM 1081 O O . LEU A 1 133 ? -5.742 -1.224 4.736 1.00 97.31 133 LEU A O 1
ATOM 1085 N N . ARG A 1 134 ? -5.938 -1.656 2.541 1.00 97.19 134 ARG A N 1
ATOM 1086 C CA . ARG A 1 134 ? -7.027 -2.632 2.688 1.00 97.19 134 ARG A CA 1
ATOM 1087 C C . ARG A 1 134 ? -6.596 -3.859 3.494 1.00 97.19 134 ARG A C 1
ATOM 1089 O O . ARG A 1 134 ? -7.387 -4.384 4.276 1.00 97.19 134 ARG A O 1
ATOM 1096 N N . GLN A 1 135 ? -5.363 -4.328 3.323 1.00 96.94 135 GLN A N 1
ATOM 1097 C CA . GLN A 1 135 ? -4.802 -5.437 4.095 1.00 96.94 135 GLN A CA 1
ATOM 1098 C C . GLN A 1 135 ? -4.636 -5.077 5.572 1.00 96.94 135 GLN A C 1
ATOM 1100 O O . GLN A 1 135 ? -4.865 -5.933 6.426 1.00 96.94 135 GLN A O 1
ATOM 1105 N N . TYR A 1 136 ? -4.242 -3.840 5.884 1.00 96.88 136 TYR A N 1
ATOM 1106 C CA . TYR A 1 136 ? -4.215 -3.355 7.265 1.00 96.88 136 TYR A CA 1
ATOM 1107 C C . TYR A 1 136 ? -5.628 -3.283 7.858 1.00 96.88 136 TYR A C 1
ATOM 1109 O O . TYR A 1 136 ? -5.866 -3.856 8.919 1.00 96.88 136 TYR A O 1
ATOM 1117 N N . LEU A 1 137 ? -6.580 -2.676 7.137 1.00 97.69 137 LEU A N 1
ATOM 1118 C CA . LEU A 1 137 ? -7.987 -2.595 7.545 1.00 97.69 137 LEU A CA 1
ATOM 1119 C C . LEU A 1 137 ? -8.559 -3.977 7.879 1.00 97.69 137 LEU A C 1
ATOM 1121 O O . LEU A 1 137 ? -9.144 -4.161 8.941 1.00 97.69 137 LEU A O 1
ATOM 1125 N N . ARG A 1 138 ? -8.359 -4.959 6.992 1.00 98.25 138 ARG A N 1
ATOM 1126 C CA . ARG A 1 138 ? -8.829 -6.337 7.193 1.00 98.25 138 ARG A CA 1
ATOM 1127 C C . ARG A 1 138 ? -8.198 -6.999 8.412 1.00 98.25 138 ARG A C 1
ATOM 1129 O O . ARG A 1 138 ? -8.899 -7.685 9.141 1.00 98.25 138 ARG A O 1
ATOM 1136 N N . ALA A 1 139 ? -6.899 -6.800 8.627 1.00 98.06 139 ALA A N 1
ATOM 1137 C CA . ALA A 1 139 ? -6.208 -7.388 9.769 1.00 98.06 139 ALA A CA 1
ATOM 1138 C C . ALA A 1 139 ? -6.672 -6.785 11.098 1.00 98.06 139 ALA A C 1
ATOM 1140 O O . ALA A 1 139 ? -6.894 -7.526 12.044 1.00 98.06 139 ALA A O 1
ATOM 1141 N N . ALA A 1 140 ? -6.866 -5.466 11.159 1.00 97.75 140 ALA A N 1
ATOM 1142 C CA . ALA A 1 140 ? -7.405 -4.816 12.349 1.00 97.75 140 ALA A CA 1
ATOM 1143 C C . ALA A 1 140 ? -8.866 -5.220 12.600 1.00 97.75 140 ALA A C 1
ATOM 1145 O O . ALA A 1 140 ? -9.220 -5.540 13.725 1.00 97.75 140 ALA A O 1
ATOM 1146 N N . ALA A 1 141 ? -9.699 -5.267 11.556 1.00 97.94 141 ALA A N 1
ATOM 1147 C CA . ALA A 1 141 ? -11.095 -5.684 11.675 1.00 97.94 141 ALA A CA 1
ATOM 1148 C C . ALA A 1 141 ? -11.252 -7.143 12.132 1.00 97.94 141 ALA A C 1
ATOM 1150 O O . ALA A 1 141 ? -12.218 -7.453 12.809 1.00 97.94 141 ALA A O 1
ATOM 1151 N N . ALA A 1 142 ? -10.317 -8.030 11.783 1.00 98.19 142 ALA A N 1
ATOM 1152 C CA . ALA A 1 142 ? -10.355 -9.431 12.206 1.00 98.19 142 ALA A CA 1
ATOM 1153 C C . ALA A 1 142 ? -10.046 -9.645 13.702 1.00 98.19 142 ALA A C 1
ATOM 1155 O O . ALA A 1 142 ? -10.236 -10.753 14.194 1.00 98.19 142 ALA A O 1
ATOM 1156 N N . LEU A 1 143 ? -9.538 -8.621 14.399 1.00 97.88 143 LEU A N 1
ATOM 1157 C CA . LEU A 1 143 ? -9.224 -8.666 15.832 1.00 97.88 143 LEU A CA 1
ATOM 1158 C C . LEU A 1 143 ? -10.339 -8.093 16.718 1.00 97.88 143 LEU A C 1
ATOM 1160 O O . LEU A 1 143 ? -10.256 -8.237 17.934 1.00 97.88 143 LEU A O 1
ATOM 1164 N N . LEU A 1 144 ? -11.309 -7.393 16.128 1.00 95.44 144 LEU A N 1
ATOM 1165 C CA . LEU A 1 144 ? -12.391 -6.682 16.815 1.00 95.44 144 LEU A CA 1
ATOM 1166 C C . LEU A 1 144 ? -13.663 -7.529 16.861 1.00 95.44 144 LEU A C 1
ATOM 1168 O O . LEU A 1 144 ? -14.377 -7.407 17.881 1.00 95.44 144 LEU A O 1
#

Secondary structure (DSSP, 8-state):
-TTS-B-TTS-B--SSSS----TT-HHHHHHHHHHHHHHHHHHTT-TT------SSSTTSS-S---SHHHHHHHHHHHHHHHSSHHHHHHHHTTTGGG---SSGGG---S---SSPPPTHHHHHHHHHHHHHHHHHHHHHHTT-

Sequence (144 aa):
PEILPQTRTGETLWPGARQQWRPTSPVFREHALRLVERMAERYGNHPALVAWHVSNELGCHNVDDFSDDAAAAFRTWLRDRYTTLDALNDAWGTAFWSQRYSAWEQILPPRLAASRPNPTQPLAFTRFSSDALRQYLRAAAALL

Radius of gyration: 17.92 Å; chains: 1; bounding box: 38×32×52 Å

Foldseek 3Di:
DQFAFADLAGDTDDDDDDDRGELLRPVCLVVLLVVLLVCCVVPVPPPPDDDDDDDPDQPPPHLDGQDVSLLVQLLVVVCVVQVDLVSVCVVLVCVVPVNRDPDSNPDGQPHDDPDDDRPVRPVSSSVSSVVSSVVSSVSSVVSD

pLDDT: mean 96.6, std 2.21, range [87.94, 98.75]